Protein AF-V5IE22-F1 (afdb_monomer)

Organism: Ixodes ricinus (NCBI:txid34613)

Radius of gyration: 17.7 Å; Cα contacts (8 Å, |Δi|>4): 175; chains: 1; bounding box: 45×44×53 Å

InterPro domains:
  IPR026066 Headcase [PTHR13425] (10-127)
  IPR054537 Headcase, N-terminal [PF15353] (14-112)

Mean predicted aligned error: 9.61 Å

Structure (mmCIF, N/CA/C/O backbone):
data_AF-V5IE22-F1
#
_entry.id   AF-V5IE22-F1
#
loop_
_atom_site.group_PDB
_atom_site.id
_atom_site.type_symbol
_atom_site.label_atom_id
_atom_site.label_alt_id
_atom_site.label_comp_id
_atom_site.label_asym_id
_atom_site.label_entity_id
_atom_site.label_seq_id
_atom_site.pdbx_PDB_ins_code
_atom_site.Cartn_x
_atom_site.Cartn_y
_atom_site.Cartn_z
_atom_site.occupancy
_atom_site.B_iso_or_equiv
_atom_site.auth_seq_id
_atom_site.auth_comp_id
_atom_site.auth_asym_id
_atom_site.auth_atom_id
_atom_site.pdbx_PDB_model_num
ATOM 1 N N . ALA A 1 1 ? -31.295 5.235 34.896 1.00 44.12 1 ALA A N 1
ATOM 2 C CA . ALA A 1 1 ? -29.953 5.386 34.300 1.00 44.12 1 ALA A CA 1
ATOM 3 C C . ALA A 1 1 ? -29.735 4.263 33.291 1.00 44.12 1 ALA A C 1
ATOM 5 O O . ALA A 1 1 ? -29.751 3.107 33.687 1.00 44.12 1 ALA A O 1
ATOM 6 N N . ARG A 1 2 ? -29.619 4.571 31.995 1.00 44.25 2 ARG A N 1
ATOM 7 C CA . ARG A 1 2 ? -29.214 3.609 30.957 1.00 44.25 2 ARG A CA 1
ATOM 8 C C . ARG A 1 2 ? -28.069 4.254 30.188 1.00 44.25 2 ARG A C 1
ATOM 10 O O . ARG A 1 2 ? -28.310 5.099 29.339 1.00 44.25 2 ARG A O 1
ATOM 17 N N . PHE A 1 3 ? -26.843 3.896 30.543 1.00 51.91 3 PHE A N 1
ATOM 18 C CA . PHE A 1 3 ? -25.698 4.078 29.661 1.00 51.91 3 PHE A CA 1
ATOM 19 C C . PHE A 1 3 ? -25.630 2.825 28.781 1.00 51.91 3 PHE A C 1
ATOM 21 O O . PHE A 1 3 ? -25.412 1.746 29.332 1.00 51.91 3 PHE A O 1
ATOM 28 N N . PRO A 1 4 ? -25.832 2.895 27.455 1.00 47.91 4 PRO A N 1
ATOM 29 C CA . PRO A 1 4 ? -25.240 1.898 26.587 1.00 47.91 4 PRO A CA 1
ATOM 30 C C . PRO A 1 4 ? -23.766 2.283 26.433 1.00 47.91 4 PRO A C 1
ATOM 32 O O . PRO A 1 4 ? -23.442 3.385 25.990 1.00 47.91 4 PRO A O 1
ATOM 35 N N . ALA A 1 5 ? -22.881 1.404 26.890 1.00 47.66 5 ALA A N 1
ATOM 36 C CA . ALA A 1 5 ? -21.449 1.528 26.693 1.00 47.66 5 ALA A CA 1
ATOM 37 C C . ALA A 1 5 ? -21.154 1.645 25.191 1.00 47.66 5 ALA A C 1
ATOM 39 O O . ALA A 1 5 ? -21.250 0.666 24.458 1.00 47.66 5 ALA A O 1
ATOM 40 N N . VAL A 1 6 ? -20.789 2.841 24.731 1.00 48.72 6 VAL A N 1
ATOM 41 C CA . VAL A 1 6 ? -20.168 3.029 23.417 1.00 48.72 6 VAL A CA 1
ATOM 42 C C . VAL A 1 6 ? -18.695 2.641 23.573 1.00 48.72 6 VAL A C 1
ATOM 44 O O . VAL A 1 6 ? -17.823 3.492 23.689 1.00 48.72 6 VAL A O 1
ATOM 47 N N . MET A 1 7 ? -18.419 1.344 23.694 1.00 55.53 7 MET A N 1
ATOM 48 C CA . MET A 1 7 ? -17.062 0.787 23.667 1.00 55.53 7 MET A CA 1
ATOM 49 C C . MET A 1 7 ? -16.994 -0.315 22.613 1.00 55.53 7 MET A C 1
ATOM 51 O O . MET A 1 7 ? -16.704 -1.465 22.922 1.00 55.53 7 MET A O 1
ATOM 55 N N . GLU A 1 8 ? -17.266 0.019 21.354 1.00 53.62 8 GLU A N 1
ATOM 56 C CA . GLU A 1 8 ? -17.146 -0.952 20.266 1.00 53.62 8 GLU A CA 1
ATOM 57 C C . GLU A 1 8 ? -16.231 -0.417 19.159 1.00 53.62 8 GLU A C 1
ATOM 59 O O . GLU A 1 8 ? -16.583 0.474 18.391 1.00 53.62 8 GLU A O 1
ATOM 64 N N . ASN A 1 9 ? -15.037 -1.028 19.125 1.00 60.12 9 ASN A N 1
ATOM 65 C CA . ASN A 1 9 ? -13.943 -0.941 18.150 1.00 60.12 9 ASN A CA 1
ATOM 66 C C . ASN A 1 9 ? -12.935 0.216 18.273 1.00 60.12 9 ASN A C 1
ATOM 68 O O . ASN A 1 9 ? -12.669 0.938 17.316 1.00 60.12 9 ASN A O 1
ATOM 72 N N . LEU A 1 10 ? -12.244 0.275 19.419 1.00 74.12 10 LEU A N 1
ATOM 73 C CA . LEU A 1 10 ? -10.965 0.995 19.570 1.00 74.12 10 LEU A CA 1
ATOM 74 C C . LEU A 1 10 ? -9.764 0.248 18.961 1.00 74.12 10 LEU A C 1
ATOM 76 O O . LEU A 1 10 ? -8.633 0.716 19.056 1.00 74.12 10 LEU A O 1
ATOM 80 N N . VAL A 1 11 ? -9.975 -0.922 18.355 1.00 82.81 11 VAL A N 1
ATOM 81 C CA . VAL A 1 11 ? -8.907 -1.742 17.774 1.00 82.81 11 VAL A CA 1
ATOM 82 C C . VAL A 1 11 ? -9.274 -2.212 16.369 1.00 82.81 11 VAL A C 1
ATOM 84 O O . VAL A 1 11 ? -10.440 -2.447 16.058 1.00 82.81 11 VAL A O 1
ATOM 87 N N . SER A 1 12 ? -8.274 -2.353 15.504 1.00 86.56 12 SER A N 1
ATOM 88 C CA . SER A 1 12 ? -8.403 -2.839 14.132 1.00 86.56 12 SER A CA 1
ATOM 89 C C . SER A 1 12 ? -7.318 -3.869 13.829 1.00 86.56 12 SER A C 1
ATOM 91 O O . SER A 1 12 ? -6.191 -3.765 14.305 1.00 86.56 12 SER A O 1
ATOM 93 N N . ALA A 1 13 ? -7.637 -4.885 13.031 1.00 88.31 13 ALA A N 1
ATOM 94 C CA . ALA A 1 13 ? -6.649 -5.869 12.608 1.00 88.31 13 ALA A CA 1
ATOM 95 C C . ALA A 1 13 ? -5.780 -5.321 11.467 1.00 88.31 13 ALA A C 1
ATOM 97 O O . ALA A 1 13 ? -6.262 -4.632 10.567 1.00 88.31 13 ALA A O 1
ATOM 98 N N . CYS A 1 14 ? -4.500 -5.694 11.455 1.00 91.88 14 CYS A N 1
ATOM 99 C CA . CYS A 1 14 ? -3.635 -5.394 10.323 1.00 91.88 14 CYS A CA 1
ATOM 100 C C . CYS A 1 14 ? -4.088 -6.160 9.071 1.00 91.88 14 CYS A C 1
ATOM 102 O O . CYS A 1 14 ? -4.128 -7.394 9.057 1.00 91.88 14 CYS A O 1
ATOM 104 N N . CYS A 1 15 ? -4.371 -5.435 7.990 1.00 92.88 15 CYS A N 1
ATOM 105 C CA . CYS A 1 15 ? -4.898 -6.016 6.756 1.00 92.88 15 CYS A CA 1
ATOM 106 C C . CYS A 1 15 ? -3.842 -6.546 5.771 1.00 92.88 15 CYS A C 1
ATOM 108 O O . CYS A 1 15 ? -4.167 -6.835 4.617 1.00 92.88 15 CYS A O 1
ATOM 110 N N . VAL A 1 16 ? -2.581 -6.686 6.200 1.00 91.62 16 VAL A N 1
ATOM 111 C CA . VAL A 1 16 ? -1.476 -7.080 5.315 1.00 91.62 16 VAL A CA 1
ATOM 112 C C . VAL A 1 16 ? -1.689 -8.467 4.688 1.00 91.62 16 VAL A C 1
ATOM 114 O O . VAL A 1 16 ? -1.853 -9.441 5.420 1.00 91.62 16 VAL A O 1
ATOM 117 N N . PRO A 1 17 ? -1.702 -8.625 3.352 1.00 88.94 17 PRO A N 1
ATOM 118 C CA . PRO A 1 17 ? -2.055 -9.901 2.718 1.00 88.94 17 PRO A CA 1
ATOM 119 C C . PRO A 1 17 ? -1.157 -11.080 3.110 1.00 88.94 17 PRO A C 1
ATOM 121 O O . PRO A 1 17 ? -1.634 -12.206 3.177 1.00 88.94 17 PRO A O 1
ATOM 124 N N . THR A 1 18 ? 0.113 -10.818 3.414 1.00 86.81 18 THR A N 1
ATOM 125 C CA . THR A 1 18 ? 1.141 -11.829 3.710 1.00 86.81 18 THR A CA 1
ATOM 126 C C . THR A 1 18 ? 1.164 -12.314 5.163 1.00 86.81 18 THR A C 1
ATOM 128 O O . THR A 1 18 ? 1.979 -13.164 5.496 1.00 86.81 18 THR A O 1
ATOM 131 N N . GLY A 1 19 ? 0.276 -11.806 6.023 1.00 85.50 19 GLY A N 1
ATOM 132 C CA . GLY A 1 19 ? 0.294 -12.083 7.465 1.00 85.50 19 GLY A CA 1
ATOM 133 C C . GLY A 1 19 ? 0.988 -10.974 8.262 1.00 85.50 19 GLY A C 1
ATOM 134 O O . GLY A 1 19 ? 1.928 -10.344 7.786 1.00 85.50 19 GLY A O 1
ATOM 135 N N . CYS A 1 20 ? 0.455 -10.662 9.448 1.00 89.31 20 CYS A N 1
ATOM 136 C CA . CYS A 1 20 ? 0.975 -9.577 10.283 1.00 89.31 20 CYS A CA 1
ATOM 137 C C . CYS A 1 20 ? 2.265 -10.024 10.973 1.00 89.31 20 CYS A C 1
ATOM 139 O O . CYS A 1 20 ? 2.228 -10.983 11.731 1.00 89.31 20 CYS A O 1
ATOM 141 N N . HIS A 1 21 ? 3.370 -9.305 10.765 1.00 83.88 21 HIS A N 1
ATOM 142 C CA . HIS A 1 21 ? 4.649 -9.627 11.408 1.00 83.88 21 HIS A CA 1
ATOM 143 C C . HIS A 1 21 ? 4.673 -9.302 12.911 1.00 83.88 21 HIS A C 1
ATOM 145 O O . HIS A 1 21 ? 5.408 -9.917 13.670 1.00 83.88 21 HIS A O 1
ATOM 151 N N . LEU A 1 22 ? 3.869 -8.328 13.344 1.00 84.06 22 LEU A N 1
ATOM 152 C CA . LEU A 1 22 ? 3.843 -7.880 14.739 1.00 84.06 22 LEU A CA 1
ATOM 153 C C . LEU A 1 22 ? 2.874 -8.680 15.613 1.00 84.06 22 LEU A C 1
ATOM 155 O O . LEU A 1 22 ? 2.897 -8.503 16.822 1.00 84.06 22 LEU A O 1
ATOM 159 N N . GLU A 1 23 ? 1.977 -9.473 15.010 1.00 82.38 23 GLU A N 1
ATOM 160 C CA . GLU A 1 23 ? 0.899 -10.221 15.692 1.00 82.38 23 GLU A CA 1
ATOM 161 C C . GLU A 1 23 ? 0.044 -9.386 16.674 1.00 82.38 23 GLU A C 1
ATOM 163 O O . GLU A 1 23 ? -0.699 -9.915 17.495 1.00 82.38 23 GLU A O 1
ATOM 168 N N . GLN A 1 24 ? 0.102 -8.059 16.548 1.00 83.69 24 GLN A N 1
ATOM 169 C CA . GLN A 1 24 ? -0.602 -7.092 17.383 1.00 83.69 24 GLN A CA 1
ATOM 170 C C . GLN A 1 24 ? -1.817 -6.506 16.660 1.00 83.69 24 GLN A C 1
ATOM 172 O O . GLN A 1 24 ? -1.925 -6.547 15.429 1.00 83.69 24 GLN A O 1
ATOM 177 N N . VAL A 1 25 ? -2.746 -5.954 17.439 1.00 86.81 25 VAL A N 1
ATOM 178 C CA . VAL A 1 25 ? -3.865 -5.158 16.926 1.00 86.81 25 VAL A CA 1
ATOM 179 C C . VAL A 1 25 ? -3.465 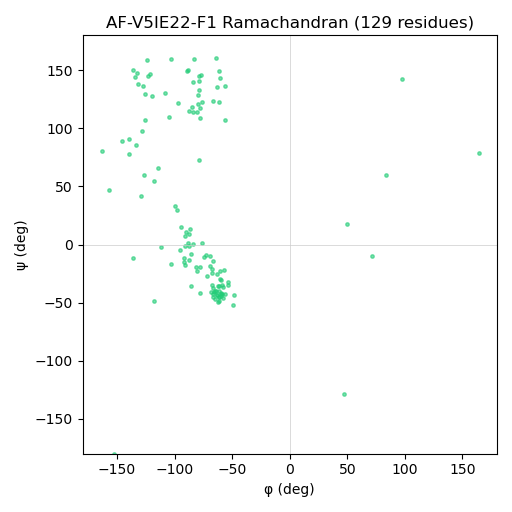-3.688 16.827 1.00 86.81 25 VAL A C 1
ATOM 181 O O . VAL A 1 25 ? -2.660 -3.188 17.607 1.00 86.81 25 VAL A O 1
ATOM 184 N N . ILE A 1 26 ? -4.053 -2.984 15.868 1.00 88.06 26 ILE A N 1
ATOM 185 C CA . ILE A 1 26 ? -3.878 -1.547 15.681 1.00 88.06 26 ILE A CA 1
ATOM 186 C C . ILE A 1 26 ? -4.860 -0.836 16.598 1.00 88.06 26 ILE A C 1
ATOM 188 O O . ILE A 1 26 ? -6.068 -0.970 16.420 1.00 88.06 26 ILE A O 1
ATOM 192 N N . HIS A 1 27 ? -4.362 -0.051 17.543 1.00 85.44 27 HIS A N 1
ATOM 193 C CA . HIS A 1 27 ? -5.206 0.778 18.394 1.00 85.44 27 HIS A CA 1
ATOM 194 C C . HIS A 1 27 ? -5.621 2.050 17.643 1.00 85.44 27 HIS A C 1
ATOM 196 O O . HIS A 1 27 ? -4.785 2.759 17.091 1.00 85.44 27 HIS A O 1
ATOM 202 N N . MET A 1 28 ? -6.918 2.354 17.607 1.00 81.88 28 MET A N 1
ATOM 203 C CA . MET A 1 28 ? -7.457 3.560 16.963 1.00 81.88 28 MET A CA 1
ATOM 204 C C . MET A 1 28 ? -7.055 4.843 17.700 1.00 81.88 28 MET A C 1
ATOM 206 O O . MET A 1 28 ? -7.016 5.907 17.084 1.00 81.88 28 MET A O 1
ATOM 210 N N . ASP A 1 29 ? -6.687 4.725 18.978 1.00 80.56 29 ASP A N 1
ATOM 211 C CA . ASP A 1 29 ? -6.145 5.816 19.793 1.00 80.56 29 ASP A CA 1
ATOM 212 C C . ASP A 1 29 ? -4.659 6.108 19.491 1.00 80.56 29 ASP A C 1
ATOM 214 O O . ASP A 1 29 ? -4.177 7.205 19.773 1.00 80.56 29 ASP A O 1
ATOM 218 N N . ASP A 1 30 ? -3.937 5.157 18.878 1.00 80.06 30 ASP A N 1
ATOM 219 C CA . ASP A 1 30 ? -2.527 5.293 18.491 1.00 80.06 30 ASP A CA 1
ATOM 220 C C . ASP A 1 30 ? -2.282 4.815 17.051 1.00 80.06 30 ASP A C 1
ATOM 222 O O . ASP A 1 30 ? -1.878 3.686 16.764 1.00 80.06 30 ASP A O 1
ATOM 226 N N . LEU A 1 31 ? -2.504 5.732 16.110 1.00 84.12 31 LEU A N 1
ATOM 227 C CA . LEU A 1 31 ? -2.310 5.498 14.679 1.00 84.12 31 LEU A CA 1
ATOM 228 C C . LEU A 1 31 ? -0.923 5.933 14.177 1.00 84.12 31 LEU A C 1
ATOM 230 O O . LEU A 1 31 ? -0.721 6.053 12.968 1.00 84.12 31 LEU A O 1
ATOM 234 N N . ASN A 1 32 ? 0.044 6.171 15.066 1.00 83.12 32 ASN A N 1
ATOM 235 C CA . ASN A 1 32 ? 1.349 6.733 14.694 1.00 83.12 32 ASN A CA 1
ATOM 236 C C . ASN A 1 32 ? 2.166 5.791 13.811 1.00 83.12 32 ASN A C 1
ATOM 238 O O . ASN A 1 32 ? 2.756 6.214 12.818 1.00 83.12 32 ASN A O 1
ATOM 242 N N . ASN A 1 33 ? 2.134 4.501 14.140 1.00 86.38 33 ASN A N 1
ATOM 243 C CA . ASN A 1 33 ? 2.806 3.444 13.390 1.00 86.38 33 ASN A CA 1
ATOM 244 C C . ASN A 1 33 ? 1.837 2.705 12.465 1.00 86.38 33 ASN A C 1
ATOM 246 O O . ASN A 1 33 ? 1.981 1.505 12.233 1.00 86.38 33 ASN A O 1
ATOM 250 N N . THR A 1 34 ? 0.848 3.421 11.936 1.00 90.88 34 THR A N 1
ATOM 251 C CA . THR A 1 34 ? -0.179 2.869 11.056 1.00 90.88 34 THR A CA 1
ATOM 252 C C . THR A 1 34 ? -0.157 3.586 9.716 1.00 90.88 34 THR A C 1
ATOM 254 O O . THR A 1 34 ? 0.140 4.773 9.622 1.00 90.88 34 THR A O 1
ATOM 257 N N . VAL A 1 35 ? -0.463 2.850 8.656 1.00 92.19 35 VAL A N 1
ATOM 258 C CA . VAL A 1 35 ? -0.704 3.361 7.313 1.00 92.19 35 VAL A CA 1
ATOM 259 C C . VAL A 1 35 ? -2.119 2.973 6.923 1.00 92.19 35 VAL A C 1
ATOM 261 O O . VAL A 1 35 ? -2.505 1.804 7.009 1.00 92.19 35 VAL A O 1
ATOM 264 N N . LYS A 1 36 ? -2.900 3.956 6.482 1.00 92.25 36 LYS A N 1
ATOM 265 C CA . LYS A 1 36 ? -4.213 3.697 5.906 1.00 92.25 36 LYS A CA 1
ATOM 266 C C . LYS A 1 36 ? -4.068 3.221 4.464 1.00 92.25 36 LYS A C 1
ATOM 268 O O . LYS A 1 36 ? -3.334 3.798 3.657 1.00 92.25 36 LYS A O 1
ATOM 273 N N . VAL A 1 37 ? -4.778 2.149 4.148 1.00 93.50 37 VAL A N 1
ATOM 274 C CA . VAL A 1 37 ? -4.885 1.594 2.799 1.00 93.50 37 VAL A CA 1
ATOM 275 C C . VAL A 1 37 ? -6.353 1.521 2.408 1.00 93.50 37 VAL A C 1
ATOM 277 O O . VAL A 1 37 ? -7.239 1.550 3.255 1.00 93.50 37 VAL A O 1
ATOM 280 N N . ILE A 1 38 ? -6.611 1.466 1.108 1.00 93.44 38 ILE A N 1
ATOM 281 C CA . ILE A 1 38 ? -7.955 1.404 0.545 1.00 93.44 38 ILE A CA 1
ATOM 282 C C . ILE A 1 38 ? -8.019 0.186 -0.363 1.00 93.44 38 ILE A C 1
ATOM 284 O O . ILE A 1 38 ? -7.174 0.023 -1.241 1.00 93.44 38 ILE A O 1
ATOM 288 N N . CYS A 1 39 ? -9.031 -0.656 -0.187 1.00 94.31 39 CYS A N 1
ATOM 289 C CA . CYS A 1 39 ? -9.374 -1.663 -1.181 1.00 94.31 39 CYS A CA 1
ATOM 290 C C . CYS A 1 39 ? -10.272 -1.043 -2.256 1.00 94.31 39 CYS A C 1
ATOM 292 O O . CYS A 1 39 ? -11.171 -0.270 -1.942 1.00 94.31 39 CYS A O 1
ATOM 294 N N . ASN A 1 40 ? -10.057 -1.388 -3.523 1.00 92.44 40 ASN A N 1
ATOM 295 C CA . ASN A 1 40 ? -10.939 -0.948 -4.609 1.00 92.44 40 ASN A CA 1
ATOM 296 C C . ASN A 1 40 ? -12.312 -1.653 -4.627 1.00 92.44 40 ASN A C 1
ATOM 298 O O . ASN A 1 40 ? -13.183 -1.254 -5.392 1.00 92.44 40 ASN A O 1
ATOM 302 N N . ASN A 1 41 ? -12.503 -2.696 -3.816 1.00 92.00 41 ASN A N 1
ATOM 303 C CA . ASN A 1 41 ? -13.803 -3.321 -3.610 1.00 92.00 41 ASN A CA 1
ATOM 304 C C . ASN A 1 41 ? -14.579 -2.534 -2.542 1.00 92.00 41 ASN A C 1
ATOM 306 O O . ASN A 1 41 ? -14.195 -2.551 -1.374 1.00 92.00 41 ASN A O 1
ATOM 310 N N . GLU A 1 42 ? -15.681 -1.896 -2.932 1.00 89.50 42 GLU A N 1
ATOM 311 C CA . GLU A 1 42 ? -16.516 -1.064 -2.051 1.00 89.50 42 GLU A CA 1
ATOM 312 C C . GLU A 1 42 ? -17.158 -1.857 -0.904 1.00 89.50 42 GLU A C 1
ATOM 314 O O . GLU A 1 42 ? -17.427 -1.312 0.160 1.00 89.50 42 GLU A O 1
ATOM 319 N N . GLN A 1 43 ? -17.347 -3.166 -1.084 1.00 88.69 43 GLN A N 1
ATOM 320 C CA . GLN A 1 43 ? -17.895 -4.058 -0.058 1.00 88.69 43 GLN A CA 1
ATOM 321 C C . GLN A 1 43 ? -16.811 -4.624 0.878 1.00 88.69 43 GLN A C 1
ATOM 323 O O . GLN A 1 43 ? -17.058 -5.561 1.638 1.00 88.69 43 GLN A O 1
ATOM 328 N N . CYS A 1 44 ? -15.573 -4.127 0.796 1.00 89.38 44 CYS A N 1
ATOM 329 C CA .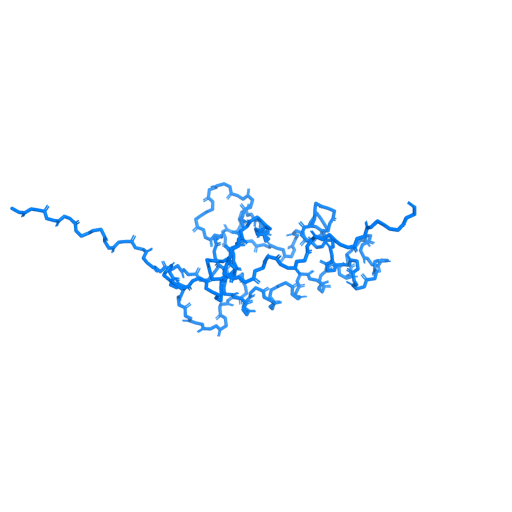 CYS A 1 44 ? -14.466 -4.634 1.595 1.00 89.38 44 CYS A CA 1
ATOM 330 C C . CYS A 1 44 ? -14.488 -4.061 3.019 1.00 89.38 44 CYS A C 1
ATOM 332 O O . CYS A 1 44 ? -14.197 -2.889 3.225 1.00 89.38 44 CYS A O 1
ATOM 334 N N . SER A 1 45 ? -14.707 -4.922 4.013 1.00 84.81 45 SER A N 1
ATOM 335 C CA . SER A 1 45 ? -14.540 -4.595 5.438 1.00 84.81 45 SER A CA 1
ATOM 336 C C . SER A 1 45 ? -13.137 -4.898 5.984 1.00 84.81 45 SER A C 1
ATOM 338 O O . SER A 1 45 ? -12.861 -4.664 7.155 1.00 84.81 45 SER A O 1
ATOM 340 N N . GLN A 1 46 ? -12.243 -5.444 5.150 1.00 79.25 46 GLN A N 1
ATOM 341 C CA . GLN A 1 46 ? -10.954 -5.997 5.583 1.00 79.25 46 GLN A CA 1
ATOM 342 C C . GLN A 1 46 ? -9.753 -5.087 5.300 1.00 79.25 46 GLN A C 1
ATOM 344 O O . GLN A 1 46 ? -8.692 -5.336 5.848 1.00 79.25 46 GLN A O 1
ATOM 349 N N . GLY A 1 47 ? -9.861 -4.084 4.423 1.00 73.81 47 GLY A N 1
ATOM 350 C CA . GLY A 1 47 ? -8.709 -3.360 3.864 1.00 73.81 47 GLY A CA 1
ATOM 351 C C . GLY A 1 47 ? -8.630 -1.897 4.281 1.00 73.81 47 GLY A C 1
ATOM 352 O O . GLY A 1 47 ? -8.782 -1.045 3.410 1.00 73.81 47 GLY A O 1
ATOM 353 N N . GLN A 1 48 ? -8.417 -1.621 5.573 1.00 86.75 48 GLN A N 1
ATOM 354 C CA . GLN A 1 48 ? -8.440 -0.253 6.117 1.00 86.75 48 GLN A CA 1
ATOM 355 C C . GLN A 1 48 ? -7.100 0.200 6.716 1.00 86.75 48 GLN A C 1
ATOM 357 O O . GLN A 1 48 ? -6.610 1.275 6.374 1.00 86.75 48 GLN A O 1
ATOM 362 N N . TYR A 1 49 ? -6.474 -0.615 7.571 1.00 91.25 49 TYR A N 1
ATOM 363 C CA . TYR A 1 49 ? -5.250 -0.233 8.282 1.00 91.25 49 TYR A CA 1
ATOM 364 C C . TYR A 1 49 ? -4.165 -1.310 8.200 1.00 91.25 49 TYR A C 1
ATOM 366 O O . TYR A 1 49 ? -4.425 -2.509 8.325 1.00 91.25 49 TYR A O 1
ATOM 374 N N . MET A 1 50 ? -2.926 -0.878 7.994 1.00 93.12 50 MET A N 1
ATOM 375 C CA . MET A 1 50 ? -1.721 -1.700 8.080 1.00 93.12 50 MET A CA 1
ATOM 376 C C . MET A 1 50 ? -0.757 -1.088 9.089 1.00 93.12 50 MET A C 1
ATOM 378 O O . MET A 1 50 ? -0.624 0.131 9.140 1.00 93.12 50 MET A O 1
ATOM 382 N N . HIS A 1 51 ? -0.021 -1.912 9.833 1.00 93.00 51 HIS A N 1
ATOM 383 C CA . HIS A 1 51 ? 1.141 -1.409 10.560 1.00 93.00 51 HIS A CA 1
ATOM 384 C C . HIS A 1 51 ? 2.160 -0.842 9.582 1.00 93.00 51 HIS A C 1
ATOM 386 O O . HIS A 1 51 ? 2.295 -1.345 8.467 1.00 93.00 51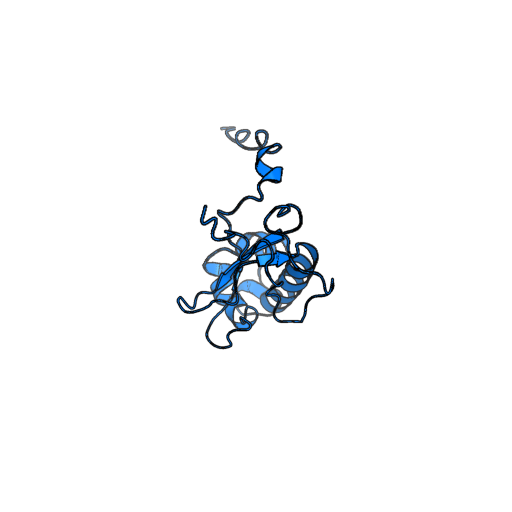 HIS A O 1
ATOM 392 N N . ARG A 1 52 ? 2.921 0.158 10.018 1.00 91.69 52 ARG A N 1
ATOM 393 C CA . ARG A 1 52 ? 3.950 0.789 9.201 1.00 91.69 52 ARG A CA 1
ATOM 394 C C . ARG A 1 52 ? 4.985 -0.221 8.713 1.00 91.69 52 ARG A C 1
ATOM 396 O O . ARG A 1 52 ? 5.255 -0.261 7.523 1.00 91.69 52 ARG A O 1
ATOM 403 N N . LEU A 1 53 ? 5.465 -1.084 9.606 1.00 92.56 53 LEU A N 1
ATOM 404 C CA . LEU A 1 53 ? 6.423 -2.139 9.266 1.00 92.56 53 LEU A CA 1
ATOM 405 C C . LEU A 1 53 ? 5.845 -3.125 8.243 1.00 92.56 53 LEU A C 1
ATOM 407 O O . LEU A 1 53 ? 6.451 -3.361 7.204 1.00 92.56 53 LEU A O 1
ATOM 411 N N . CYS A 1 54 ? 4.624 -3.617 8.480 1.00 94.06 54 CYS A N 1
ATOM 412 C CA . CYS A 1 54 ? 3.947 -4.509 7.536 1.00 94.06 54 CYS A CA 1
ATOM 413 C C . CYS A 1 54 ? 3.691 -3.840 6.178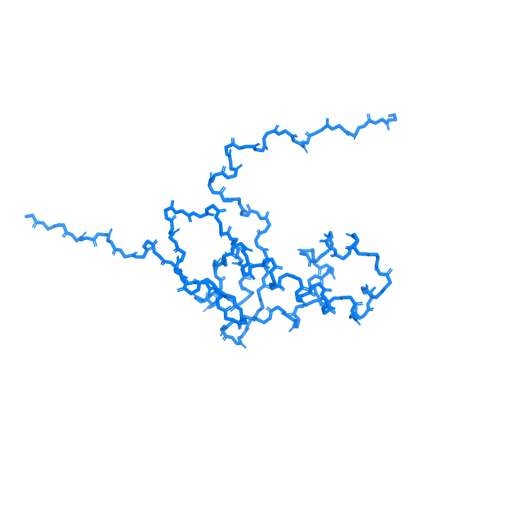 1.00 94.06 54 CYS A C 1
ATOM 415 O O . CYS A 1 54 ? 3.750 -4.501 5.144 1.00 94.06 54 CYS A O 1
ATOM 417 N N . PHE A 1 55 ? 3.390 -2.540 6.175 1.00 94.56 55 PHE A N 1
ATOM 418 C CA . PHE A 1 55 ? 3.223 -1.766 4.954 1.00 94.56 55 PHE A CA 1
ATOM 419 C C . PHE A 1 55 ? 4.547 -1.631 4.201 1.00 94.56 55 PHE A C 1
ATOM 421 O O . PHE A 1 55 ? 4.549 -1.837 2.996 1.00 94.56 55 PHE A O 1
ATOM 428 N N . ASP A 1 56 ? 5.651 -1.317 4.880 1.00 94.00 56 ASP A N 1
ATOM 429 C CA . ASP A 1 56 ? 6.960 -1.120 4.248 1.00 94.00 56 ASP A CA 1
ATOM 430 C C . ASP A 1 56 ? 7.481 -2.436 3.619 1.00 94.00 56 ASP A C 1
ATOM 432 O O . ASP A 1 56 ? 7.971 -2.442 2.486 1.00 94.00 56 ASP A O 1
ATOM 436 N N . GLU A 1 57 ? 7.295 -3.580 4.287 1.00 94.81 57 GLU A N 1
ATOM 437 C CA . GLU A 1 57 ? 7.613 -4.904 3.725 1.00 94.81 57 GLU A CA 1
ATOM 438 C C . GLU A 1 57 ? 6.725 -5.254 2.525 1.00 94.81 57 GLU A C 1
ATOM 440 O O . GLU A 1 57 ? 7.209 -5.681 1.470 1.00 94.81 57 GLU A O 1
ATOM 445 N N . TRP A 1 58 ? 5.414 -5.040 2.662 1.00 95.44 58 TRP A N 1
ATOM 446 C CA . TRP A 1 58 ? 4.471 -5.260 1.574 1.00 95.44 58 TRP A CA 1
ATOM 447 C C . TRP A 1 58 ? 4.783 -4.350 0.379 1.00 95.44 58 TRP A C 1
ATOM 449 O O . TRP A 1 58 ? 4.870 -4.834 -0.747 1.00 95.44 58 TRP A O 1
ATOM 459 N N . GLU A 1 59 ? 5.044 -3.064 0.602 1.00 95.62 59 GLU A N 1
ATOM 460 C CA . GLU A 1 59 ? 5.432 -2.093 -0.423 1.00 95.62 59 GLU A CA 1
ATOM 461 C C . GLU A 1 59 ? 6.713 -2.529 -1.143 1.00 95.62 59 GLU A C 1
ATOM 463 O O . GLU A 1 59 ? 6.764 -2.485 -2.374 1.00 95.62 59 GLU A O 1
ATOM 468 N N . SER A 1 60 ? 7.713 -3.029 -0.413 1.00 95.31 60 SER A N 1
ATOM 469 C CA . SER A 1 60 ? 8.936 -3.594 -0.994 1.00 95.31 60 SER A CA 1
ATOM 470 C C . SER A 1 60 ? 8.646 -4.788 -1.914 1.00 95.31 60 SER A C 1
ATOM 472 O O . SER A 1 60 ? 9.185 -4.878 -3.025 1.00 95.31 60 SER A O 1
ATOM 474 N N . SER A 1 61 ? 7.729 -5.677 -1.518 1.00 95.44 61 SER A N 1
ATOM 475 C CA . SER A 1 61 ? 7.299 -6.797 -2.366 1.00 95.44 61 SER A CA 1
ATOM 476 C C . SER A 1 61 ? 6.603 -6.316 -3.649 1.00 95.44 61 SER A C 1
ATOM 478 O O . SER A 1 61 ? 6.897 -6.804 -4.746 1.00 95.44 61 SER A O 1
ATOM 480 N N . VAL A 1 62 ? 5.762 -5.278 -3.552 1.00 96.06 62 VAL A N 1
ATOM 481 C CA . VAL A 1 62 ? 5.084 -4.673 -4.705 1.00 96.06 62 VAL A CA 1
ATOM 482 C C . VAL A 1 62 ? 6.091 -3.959 -5.618 1.00 96.06 62 VAL A C 1
ATOM 484 O O . VAL A 1 62 ? 6.017 -4.096 -6.841 1.00 96.06 62 VAL A O 1
ATOM 487 N N . LEU A 1 63 ? 7.077 -3.245 -5.065 1.00 95.62 63 LEU A N 1
ATOM 488 C CA . LEU A 1 63 ? 8.174 -2.634 -5.827 1.00 95.62 63 LEU A CA 1
ATOM 489 C C . LEU A 1 63 ? 9.008 -3.684 -6.566 1.00 95.62 63 LEU A C 1
ATOM 491 O O . LEU A 1 63 ? 9.392 -3.472 -7.720 1.00 95.62 63 LEU A O 1
ATOM 495 N N . THR A 1 64 ? 9.257 -4.823 -5.924 1.00 96.00 64 THR A N 1
ATOM 496 C CA . THR A 1 64 ? 9.976 -5.955 -6.516 1.00 96.00 64 THR A CA 1
ATOM 497 C C . THR A 1 64 ? 9.204 -6.531 -7.702 1.00 96.00 64 THR A C 1
ATOM 499 O O . THR A 1 64 ? 9.784 -6.728 -8.771 1.00 96.00 64 THR A O 1
ATOM 502 N N . PHE A 1 65 ? 7.885 -6.698 -7.576 1.00 95.75 65 PHE A N 1
ATOM 503 C CA . PHE A 1 65 ? 7.019 -7.079 -8.694 1.00 95.75 65 PHE A CA 1
ATOM 504 C C . PHE A 1 65 ? 7.007 -6.019 -9.810 1.00 95.75 65 PHE A C 1
ATOM 506 O O . PHE A 1 65 ? 7.128 -6.336 -10.996 1.00 95.75 65 PHE A O 1
ATOM 513 N N . LEU A 1 66 ? 6.917 -4.734 -9.455 1.00 95.06 66 LEU A N 1
ATOM 514 C CA . LEU A 1 66 ? 6.916 -3.631 -10.418 1.00 95.06 66 LEU A CA 1
ATOM 515 C C . LEU A 1 66 ? 8.226 -3.579 -11.223 1.00 95.06 66 LEU A C 1
ATOM 517 O O . LEU A 1 66 ? 8.202 -3.286 -12.418 1.00 95.06 66 LEU A O 1
ATOM 521 N N . ARG A 1 67 ? 9.368 -3.911 -10.607 1.00 94.94 67 ARG A N 1
ATOM 522 C CA . ARG A 1 67 ? 10.692 -3.919 -11.255 1.00 94.94 67 ARG A CA 1
ATOM 523 C C . ARG A 1 67 ? 10.771 -4.853 -12.463 1.00 94.94 67 ARG A C 1
ATOM 525 O O . ARG A 1 67 ? 11.469 -4.517 -13.419 1.00 94.94 67 ARG A O 1
ATOM 532 N N . SER A 1 68 ? 10.076 -5.986 -12.448 1.00 93.75 68 SER A N 1
ATOM 533 C CA . SER A 1 68 ? 10.059 -6.954 -13.555 1.00 93.75 68 SER A CA 1
ATOM 534 C C . SER A 1 68 ? 8.869 -6.773 -14.511 1.00 93.75 68 SER A C 1
ATOM 536 O O . SER A 1 68 ? 8.818 -7.404 -15.573 1.00 93.75 68 SER A O 1
ATOM 538 N N . THR A 1 69 ? 7.943 -5.857 -14.212 1.00 94.81 69 THR A N 1
ATOM 539 C CA . THR A 1 69 ? 6.657 -5.762 -14.914 1.00 94.81 69 THR A CA 1
ATOM 540 C C . THR A 1 69 ? 6.642 -4.713 -16.029 1.00 94.81 69 THR A C 1
ATOM 542 O O . THR A 1 69 ? 6.815 -3.513 -15.812 1.00 94.81 69 THR A O 1
ATOM 545 N N . GLY A 1 70 ? 6.345 -5.168 -17.253 1.00 91.38 70 GLY A N 1
ATOM 546 C CA . GLY A 1 70 ? 6.000 -4.319 -18.400 1.00 91.38 70 GLY A CA 1
ATOM 547 C C . GLY A 1 70 ? 6.939 -3.127 -18.626 1.00 91.38 70 GLY A C 1
ATOM 548 O O . GLY A 1 70 ? 8.160 -3.274 -18.690 1.00 91.38 70 GLY A O 1
ATOM 549 N N . ARG A 1 71 ? 6.349 -1.930 -18.750 1.00 93.62 71 ARG A N 1
ATOM 550 C CA . ARG A 1 71 ? 7.068 -0.664 -18.988 1.00 93.62 71 ARG A CA 1
ATOM 551 C C . ARG A 1 71 ? 7.905 -0.193 -17.794 1.00 93.62 71 ARG A C 1
ATOM 553 O O . ARG A 1 71 ? 8.803 0.615 -17.988 1.00 93.62 71 ARG A O 1
ATOM 560 N N . ALA A 1 72 ? 7.655 -0.687 -16.581 1.00 94.38 72 ALA A N 1
ATOM 561 C CA . ALA A 1 72 ? 8.414 -0.282 -15.397 1.00 94.38 72 ALA A CA 1
ATOM 562 C C . ALA A 1 72 ? 9.827 -0.896 -15.342 1.00 94.38 72 ALA A C 1
ATOM 564 O O . ALA A 1 72 ? 10.679 -0.434 -14.573 1.00 94.38 72 ALA A O 1
ATOM 565 N N . ARG A 1 73 ? 10.128 -1.873 -16.212 1.00 94.75 73 ARG A N 1
ATOM 566 C CA . ARG A 1 73 ? 11.485 -2.415 -16.394 1.00 94.75 73 ARG A CA 1
ATOM 567 C C . ARG A 1 73 ? 12.504 -1.343 -16.787 1.00 94.75 73 ARG A C 1
ATOM 569 O O . ARG A 1 73 ? 13.619 -1.383 -16.283 1.00 94.75 73 ARG A O 1
ATOM 576 N N . SER A 1 74 ? 12.112 -0.360 -17.601 1.00 95.25 74 SER A N 1
ATOM 577 C CA . SER A 1 74 ? 12.984 0.752 -18.018 1.00 95.25 74 SER A CA 1
ATOM 578 C C . SER A 1 74 ? 12.976 1.947 -17.060 1.00 95.25 74 SER A C 1
ATOM 580 O O . SER A 1 74 ? 13.681 2.926 -17.294 1.00 95.25 74 SER A O 1
ATOM 582 N N . TRP A 1 75 ? 12.193 1.900 -15.979 1.00 95.50 75 TRP A N 1
ATOM 583 C CA . TRP A 1 75 ? 12.217 2.942 -14.956 1.00 95.50 75 TRP A CA 1
ATOM 584 C C . TRP A 1 75 ? 13.421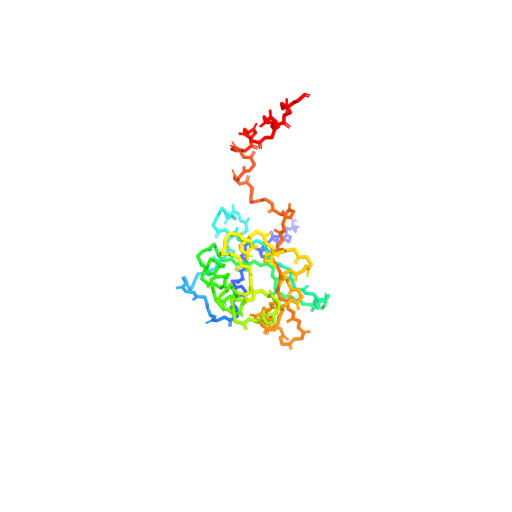 2.763 -14.035 1.00 95.50 75 TRP A C 1
ATOM 586 O O . TRP A 1 75 ? 13.742 1.649 -13.620 1.00 95.50 75 TRP A O 1
ATOM 596 N N . SER A 1 76 ? 14.041 3.875 -13.649 1.00 95.94 76 SER A N 1
ATOM 597 C CA . SER A 1 76 ? 14.974 3.896 -12.523 1.00 95.94 76 SER A CA 1
ATOM 598 C C . SER A 1 76 ? 14.256 3.555 -11.215 1.00 95.94 76 SER A C 1
ATOM 600 O O . SER A 1 76 ? 13.038 3.700 -11.086 1.00 95.94 76 SER A O 1
ATOM 602 N N . GLU A 1 77 ? 15.018 3.146 -10.207 1.00 93.38 77 GLU A N 1
ATOM 603 C CA . GLU A 1 77 ? 14.490 2.847 -8.873 1.00 93.38 77 GLU A CA 1
ATOM 604 C C . GLU A 1 77 ? 13.731 4.034 -8.266 1.00 93.38 77 GLU A C 1
ATOM 606 O O . GLU A 1 77 ? 12.603 3.891 -7.793 1.00 93.38 77 GLU A O 1
ATOM 611 N N . LYS A 1 78 ? 14.284 5.242 -8.416 1.00 93.25 78 LYS A N 1
ATOM 612 C CA . LYS A 1 78 ? 13.632 6.481 -7.985 1.00 93.25 78 LYS A CA 1
ATOM 613 C C . LYS A 1 78 ? 12.285 6.703 -8.678 1.00 93.25 78 LYS A C 1
ATOM 615 O O . LYS A 1 78 ? 11.319 7.082 -8.023 1.00 93.25 78 LYS A O 1
ATOM 620 N N . GLN A 1 79 ? 12.203 6.443 -9.985 1.00 95.06 79 GLN A N 1
ATOM 621 C CA . GLN A 1 79 ? 10.947 6.551 -10.734 1.00 95.06 79 GLN A CA 1
ATOM 622 C C . GLN A 1 79 ? 9.922 5.506 -10.287 1.00 95.06 79 GLN A C 1
ATOM 624 O O . GLN A 1 79 ? 8.742 5.830 -10.213 1.00 95.06 79 GLN A O 1
ATOM 629 N N . ARG A 1 80 ? 10.341 4.276 -9.967 1.00 95.25 80 ARG A N 1
ATOM 630 C CA . ARG A 1 80 ? 9.435 3.231 -9.460 1.00 95.25 80 ARG A CA 1
ATOM 631 C C . ARG A 1 80 ? 8.817 3.636 -8.129 1.00 95.25 80 ARG A C 1
ATOM 633 O O . ARG A 1 80 ? 7.596 3.632 -8.031 1.00 95.25 80 ARG A O 1
ATOM 640 N N . MET A 1 81 ? 9.631 4.077 -7.169 1.00 93.19 81 MET A N 1
ATOM 641 C CA . MET A 1 81 ? 9.136 4.547 -5.870 1.00 93.19 81 MET A CA 1
ATOM 642 C C . MET A 1 81 ? 8.187 5.742 -6.007 1.00 93.19 81 MET A C 1
ATOM 644 O O . MET A 1 81 ? 7.120 5.761 -5.404 1.00 93.19 81 MET A O 1
ATOM 648 N N . GLN A 1 82 ? 8.530 6.724 -6.847 1.00 92.94 82 GLN A N 1
ATOM 649 C CA . GLN A 1 82 ? 7.677 7.898 -7.062 1.00 92.94 82 GLN A CA 1
ATOM 650 C C . GLN A 1 82 ? 6.360 7.565 -7.772 1.00 92.94 82 GLN A C 1
ATOM 652 O O . GLN A 1 82 ? 5.338 8.185 -7.487 1.00 92.94 82 GLN A O 1
ATOM 657 N N . ASN A 1 83 ? 6.374 6.607 -8.701 1.00 94.12 83 ASN A N 1
ATOM 658 C CA . ASN A 1 83 ? 5.208 6.286 -9.516 1.00 94.12 83 ASN A CA 1
ATOM 659 C C . ASN A 1 83 ? 4.328 5.182 -8.927 1.00 94.12 83 ASN A C 1
ATOM 661 O O . ASN A 1 83 ? 3.201 5.051 -9.403 1.00 94.12 83 ASN A O 1
ATOM 665 N N . LEU A 1 84 ? 4.797 4.406 -7.943 1.00 94.88 84 LEU A N 1
ATOM 666 C CA . LEU A 1 84 ? 4.111 3.209 -7.445 1.00 94.88 84 LEU A CA 1
ATOM 667 C C . LEU A 1 84 ? 2.633 3.463 -7.120 1.00 94.88 84 LEU A C 1
ATOM 669 O O . LEU A 1 84 ? 1.765 2.774 -7.644 1.00 94.88 84 LEU A O 1
ATOM 673 N N . TRP A 1 85 ? 2.350 4.496 -6.324 1.00 94.25 85 TRP A N 1
ATOM 674 C CA . TRP A 1 85 ? 0.987 4.848 -5.904 1.00 94.25 85 TRP A CA 1
ATOM 675 C C . TRP A 1 85 ? 0.281 5.841 -6.835 1.00 94.25 85 TRP A C 1
ATOM 677 O O . TRP A 1 85 ? -0.815 6.307 -6.539 1.00 94.25 85 TRP A O 1
ATOM 687 N N . THR A 1 86 ? 0.883 6.170 -7.979 1.00 94.31 86 THR A N 1
ATOM 688 C CA . THR A 1 86 ? 0.193 6.900 -9.051 1.00 94.31 86 THR A CA 1
ATOM 689 C C . THR A 1 86 ? -0.604 5.924 -9.907 1.00 94.31 86 THR A C 1
ATOM 691 O O . THR A 1 86 ? -0.253 4.748 -9.988 1.00 94.31 86 THR A O 1
ATOM 694 N N . LYS A 1 87 ? -1.600 6.416 -10.655 1.00 92.25 87 LYS A N 1
ATOM 695 C CA . LYS A 1 87 ? -2.370 5.590 -11.603 1.00 92.25 87 LYS A CA 1
ATOM 696 C C . LYS A 1 87 ? -1.470 4.737 -12.514 1.00 92.25 87 LYS A C 1
ATOM 698 O O . LYS A 1 87 ? -1.701 3.550 -12.679 1.00 92.25 87 LYS A O 1
ATOM 703 N N . LYS A 1 88 ? -0.387 5.321 -13.044 1.00 92.44 88 LYS A N 1
ATOM 704 C CA . LYS A 1 88 ? 0.522 4.635 -13.980 1.00 92.44 88 LYS A CA 1
ATOM 705 C C . LYS A 1 88 ? 1.295 3.475 -13.351 1.00 92.44 88 LYS A C 1
ATOM 707 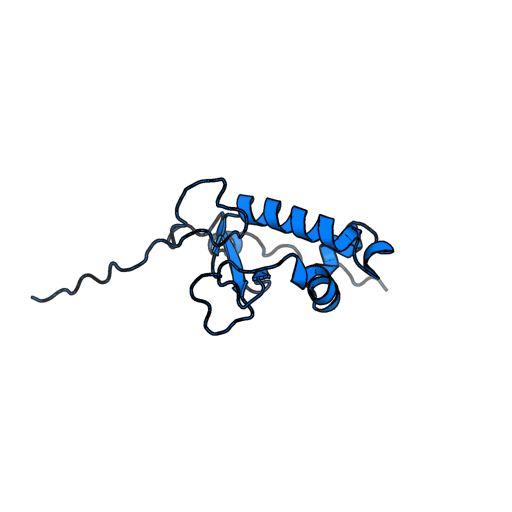O O . LYS A 1 88 ? 1.494 2.468 -14.022 1.00 92.44 88 LYS A O 1
ATOM 712 N N . GLY A 1 8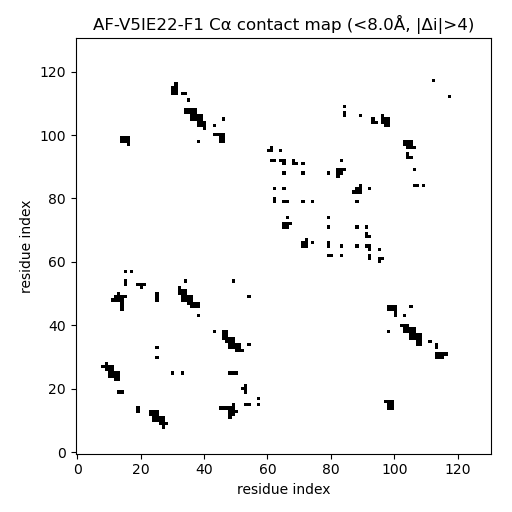9 ? 1.808 3.644 -12.132 1.00 94.62 89 GLY A N 1
ATOM 713 C CA . GLY A 1 89 ? 2.553 2.584 -11.448 1.00 94.62 89 GLY A CA 1
ATOM 714 C C . GLY A 1 89 ? 1.618 1.534 -10.865 1.00 94.62 89 GLY A C 1
ATOM 715 O O . GLY A 1 89 ? 1.856 0.341 -11.044 1.00 94.62 89 GLY A O 1
ATOM 716 N N . TYR A 1 90 ? 0.514 1.980 -10.267 1.00 94.75 90 TYR A N 1
ATOM 717 C CA . TYR A 1 90 ? -0.476 1.107 -9.656 1.00 94.75 90 TYR A CA 1
ATOM 718 C C . TYR A 1 90 ? -1.111 0.155 -10.672 1.00 94.75 90 TYR A C 1
ATOM 720 O O . TYR A 1 90 ? -1.147 -1.043 -10.422 1.00 94.75 90 TYR A O 1
ATOM 728 N N . ASP A 1 91 ? -1.501 0.637 -11.857 1.00 94.69 91 ASP A N 1
ATOM 729 C CA . ASP A 1 91 ? -2.076 -0.209 -12.917 1.00 94.69 91 ASP A CA 1
ATOM 730 C C . ASP A 1 91 ? -1.116 -1.318 -13.393 1.00 94.69 91 ASP A C 1
ATOM 732 O O . ASP A 1 91 ? -1.552 -2.330 -13.937 1.00 94.69 91 ASP A O 1
ATOM 736 N N . LEU A 1 92 ? 0.199 -1.158 -13.204 1.00 95.44 92 LEU A N 1
ATOM 737 C CA . LEU A 1 92 ? 1.181 -2.207 -13.498 1.00 95.44 92 LEU A CA 1
ATOM 738 C C . LEU A 1 92 ? 1.351 -3.170 -12.320 1.00 95.44 92 LEU A C 1
ATOM 740 O O . LEU A 1 92 ? 1.549 -4.363 -12.529 1.00 95.44 92 LEU A O 1
ATOM 744 N N . ALA A 1 93 ? 1.280 -2.655 -11.096 1.00 95.38 93 ALA A N 1
ATOM 745 C CA . ALA A 1 93 ? 1.532 -3.405 -9.876 1.00 95.38 93 ALA A CA 1
ATOM 746 C C . ALA A 1 93 ? 0.279 -4.046 -9.257 1.00 95.38 93 ALA A C 1
ATOM 748 O O . ALA A 1 93 ? 0.431 -4.882 -8.372 1.00 95.38 93 ALA A O 1
ATOM 749 N N . TYR A 1 94 ? -0.937 -3.706 -9.710 1.00 93.69 94 TYR A N 1
ATOM 750 C CA . TYR A 1 94 ? -2.186 -4.064 -9.021 1.00 93.69 94 TYR A CA 1
ATOM 751 C C . TYR A 1 94 ? -2.306 -5.563 -8.734 1.00 93.69 94 TYR A C 1
ATOM 753 O O . TYR A 1 94 ? -2.790 -5.929 -7.672 1.00 93.69 94 TYR A O 1
ATOM 761 N N . LYS A 1 95 ? -1.792 -6.426 -9.623 1.00 93.75 95 LYS A N 1
ATOM 762 C CA . LYS A 1 95 ? -1.788 -7.888 -9.449 1.00 93.75 95 LYS A CA 1
ATOM 763 C C . LYS A 1 95 ? -1.026 -8.356 -8.203 1.00 93.75 95 LYS A C 1
ATOM 765 O O . LYS A 1 95 ? -1.377 -9.383 -7.638 1.00 93.75 95 LYS A O 1
ATOM 770 N N . ALA A 1 96 ? -0.007 -7.614 -7.772 1.00 94.56 96 ALA A N 1
ATOM 771 C CA . ALA A 1 96 ? 0.728 -7.866 -6.531 1.00 94.56 96 ALA A CA 1
ATOM 772 C C . ALA A 1 96 ? 0.069 -7.212 -5.303 1.00 94.56 96 ALA A C 1
ATOM 774 O O . ALA A 1 96 ? 0.454 -7.479 -4.169 1.00 94.56 96 ALA A O 1
ATOM 775 N N . CYS A 1 97 ? -0.952 -6.381 -5.510 1.00 95.50 97 CYS A N 1
ATOM 776 C CA . CYS A 1 97 ? -1.652 -5.658 -4.457 1.00 95.50 97 CYS A CA 1
ATOM 777 C C . CYS A 1 97 ? -2.948 -6.356 -4.017 1.00 95.50 97 CYS A C 1
ATOM 779 O O . CYS A 1 97 ? -3.897 -5.678 -3.635 1.00 95.50 97 CYS A O 1
ATOM 781 N N . GLY A 1 98 ? -3.042 -7.686 -4.101 1.00 94.44 98 GLY A N 1
ATOM 782 C CA . GLY A 1 98 ? -4.259 -8.422 -3.737 1.00 94.44 98 GLY A CA 1
ATOM 783 C C . GLY A 1 98 ? -4.717 -8.133 -2.302 1.00 94.44 98 GLY A C 1
ATOM 784 O O . GLY A 1 98 ? -3.907 -8.076 -1.382 1.00 94.44 98 GLY A O 1
ATOM 785 N N . CYS A 1 99 ? -6.017 -7.930 -2.096 1.00 93.75 99 CYS A N 1
ATOM 786 C CA . CYS A 1 99 ? -6.600 -7.750 -0.768 1.00 93.75 99 CYS A CA 1
ATOM 787 C C . CYS A 1 99 ? -6.994 -9.100 -0.154 1.00 93.75 99 CYS A C 1
ATOM 789 O O . CYS A 1 99 ? -7.440 -10.001 -0.863 1.00 93.75 99 CYS A O 1
ATOM 791 N N . ARG A 1 100 ? -6.955 -9.206 1.182 1.00 90.25 100 ARG A N 1
ATOM 792 C CA . ARG A 1 100 ? -7.455 -10.380 1.925 1.00 90.25 100 ARG A CA 1
ATOM 793 C C . ARG A 1 100 ? -8.925 -10.713 1.649 1.00 90.25 100 ARG A C 1
ATOM 795 O O . ARG A 1 100 ? -9.330 -11.851 1.839 1.00 90.25 100 ARG A O 1
ATOM 802 N N . CYS A 1 101 ? -9.724 -9.754 1.173 1.00 89.94 101 CYS A N 1
ATOM 803 C CA . CYS A 1 101 ? -11.109 -10.023 0.781 1.00 89.94 101 CYS A CA 1
ATOM 804 C C . CYS A 1 101 ? -11.237 -10.896 -0.482 1.00 89.94 101 CYS A C 1
ATOM 806 O O . CYS A 1 101 ? -12.349 -11.283 -0.833 1.00 89.94 101 CYS A O 1
ATOM 808 N N . GLY A 1 102 ? -10.141 -11.147 -1.210 1.00 90.38 102 GLY A N 1
ATOM 809 C CA . GLY A 1 102 ? -10.098 -11.976 -2.420 1.00 90.38 102 GLY A CA 1
ATOM 810 C C . GLY A 1 102 ? -10.762 -11.365 -3.660 1.00 90.38 102 GLY A C 1
ATOM 811 O O . GLY A 1 102 ? -10.607 -11.891 -4.756 1.00 90.38 102 GLY A O 1
ATOM 812 N N . LYS A 1 103 ? -11.487 -10.249 -3.509 1.00 92.12 103 LYS A N 1
ATOM 813 C CA . LYS A 1 103 ? -12.285 -9.606 -4.571 1.00 92.12 103 LYS A CA 1
ATOM 814 C C . LYS A 1 103 ? -11.742 -8.253 -5.033 1.00 92.12 103 LYS A C 1
ATOM 816 O O . LYS A 1 103 ? -12.333 -7.624 -5.903 1.00 92.12 103 LYS A O 1
ATOM 821 N N . GLY A 1 104 ? -10.660 -7.772 -4.431 1.00 93.44 104 GLY A N 1
ATOM 822 C CA . GLY A 1 104 ? -10.142 -6.436 -4.700 1.00 93.44 104 GLY A CA 1
ATOM 823 C C . GLY A 1 104 ? -8.646 -6.313 -4.473 1.00 93.44 104 GLY A C 1
ATOM 824 O O . GLY A 1 104 ? -7.972 -7.267 -4.082 1.00 93.44 104 GLY A O 1
ATOM 825 N N . HIS A 1 105 ? -8.145 -5.107 -4.707 1.00 95.56 105 HIS A N 1
ATOM 826 C CA . HIS A 1 105 ? -6.737 -4.758 -4.619 1.00 95.56 105 HIS A CA 1
ATOM 827 C C . HIS A 1 105 ? -6.551 -3.546 -3.708 1.00 95.56 105 HIS A C 1
ATOM 829 O O . HIS A 1 105 ? -7.310 -2.576 -3.772 1.00 95.56 105 HIS A O 1
ATOM 835 N N . LEU A 1 106 ? -5.542 -3.622 -2.848 1.00 95.50 106 LEU A N 1
ATOM 836 C CA . LEU A 1 106 ? -5.148 -2.575 -1.920 1.00 95.5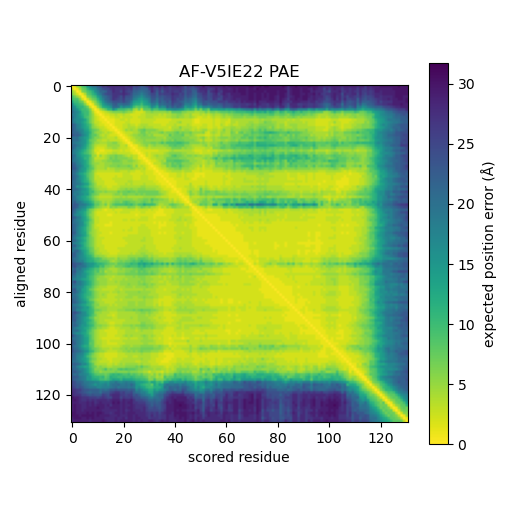0 106 LEU A CA 1
ATOM 837 C C . LEU A 1 106 ? -4.382 -1.475 -2.652 1.00 95.50 106 LEU A C 1
ATOM 839 O O . LEU A 1 106 ? -3.618 -1.740 -3.576 1.00 95.50 106 LEU A O 1
ATOM 843 N N . ARG A 1 107 ? -4.550 -0.237 -2.208 1.00 93.81 107 ARG A N 1
ATOM 844 C CA . ARG A 1 107 ? -3.721 0.915 -2.565 1.00 93.81 107 ARG A CA 1
ATOM 845 C C . ARG A 1 107 ? -3.422 1.719 -1.308 1.00 93.81 107 ARG A C 1
ATOM 847 O O . ARG A 1 107 ? -4.252 1.761 -0.401 1.00 93.81 107 ARG A O 1
ATOM 854 N N . LYS A 1 108 ? -2.272 2.384 -1.259 1.00 93.62 108 LYS A N 1
ATOM 855 C CA . LYS A 1 108 ? -1.986 3.358 -0.203 1.00 93.62 108 LYS A CA 1
ATOM 856 C C . LYS A 1 108 ? -2.967 4.531 -0.281 1.00 93.62 108 LYS A C 1
ATOM 858 O O . LYS A 1 108 ? -3.216 5.044 -1.373 1.00 93.62 108 LYS A O 1
ATOM 863 N N . ASP A 1 109 ? -3.493 4.960 0.861 1.00 91.44 109 ASP A N 1
ATOM 864 C CA . ASP A 1 109 ? -4.206 6.232 0.970 1.00 91.44 109 ASP A CA 1
ATOM 865 C C . ASP A 1 109 ? -3.165 7.364 1.029 1.00 91.44 109 ASP A C 1
ATOM 867 O O . ASP A 1 109 ? -2.396 7.462 1.986 1.00 91.44 109 ASP A O 1
ATOM 871 N N . LEU A 1 110 ? -3.061 8.154 -0.043 1.00 86.31 110 LEU A N 1
ATOM 872 C CA . LEU A 1 110 ? -2.099 9.261 -0.131 1.00 86.31 110 LEU A CA 1
ATOM 873 C C . LEU A 1 110 ? -2.593 10.527 0.574 1.00 86.31 110 LEU A C 1
ATOM 875 O O . LEU A 1 110 ? -1.776 11.393 0.884 1.00 86.31 110 LEU A O 1
ATOM 879 N N . ASP A 1 111 ? -3.899 10.623 0.811 1.00 86.75 111 ASP A N 1
ATOM 880 C CA . ASP A 1 111 ? -4.539 11.778 1.435 1.00 86.75 111 ASP A CA 1
ATOM 881 C C . ASP A 1 111 ? -4.612 11.617 2.959 1.00 86.75 111 ASP A C 1
ATOM 883 O O . ASP A 1 111 ? -4.775 12.592 3.692 1.00 86.75 111 ASP A O 1
ATOM 887 N N . TRP A 1 112 ? -4.453 10.390 3.460 1.00 86.81 112 TRP A N 1
ATOM 888 C CA . TRP A 1 112 ? -4.431 10.123 4.889 1.00 86.81 112 TRP A CA 1
ATOM 889 C C . TRP A 1 112 ? -3.076 10.440 5.524 1.00 86.81 112 TRP A C 1
ATOM 891 O O . TRP A 1 112 ? -2.046 9.835 5.215 1.00 86.81 112 TRP A O 1
ATOM 901 N N . THR A 1 113 ? -3.105 11.348 6.495 1.00 76.50 113 THR A N 1
ATOM 902 C CA . THR A 1 113 ? -1.982 11.645 7.385 1.00 76.50 113 THR A CA 1
ATOM 903 C C . THR A 1 113 ? -2.275 11.118 8.790 1.00 76.50 113 THR A C 1
ATOM 905 O O . THR A 1 113 ? -3.342 11.431 9.329 1.00 76.50 113 THR A O 1
ATOM 908 N N . PRO A 1 114 ? -1.353 10.368 9.421 1.00 74.94 114 PRO A N 1
ATOM 909 C CA . PRO A 1 114 ? -1.544 9.923 10.793 1.00 74.94 114 PRO A CA 1
ATOM 910 C C . PRO A 1 114 ? -1.679 11.127 11.747 1.00 74.94 114 PRO A C 1
ATOM 912 O O . PRO A 1 114 ? -0.975 12.125 11.561 1.00 74.94 114 PRO A O 1
ATOM 915 N N . PRO A 1 115 ? -2.529 11.052 12.788 1.00 70.12 115 PRO A N 1
ATOM 916 C CA . PRO A 1 115 ? -2.794 12.166 13.703 1.00 70.12 115 PRO A CA 1
ATOM 917 C C . PRO A 1 115 ? -1.552 12.809 14.349 1.00 70.12 115 PRO A C 1
ATOM 919 O O . PRO A 1 115 ? -1.550 14.022 14.551 1.00 70.12 115 PRO A O 1
ATOM 922 N N . ALA A 1 116 ? -0.469 12.068 14.633 1.00 60.25 116 ALA A N 1
ATOM 923 C CA . ALA A 1 116 ? 0.765 12.690 15.139 1.00 60.25 116 ALA A CA 1
ATOM 924 C C . ALA A 1 116 ? 1.649 13.325 14.056 1.00 60.25 116 ALA A C 1
ATOM 926 O O . ALA A 1 116 ? 2.410 14.239 14.371 1.00 60.25 116 ALA A O 1
ATOM 927 N N . ALA A 1 117 ? 1.541 12.915 12.787 1.00 55.09 117 ALA A N 1
ATOM 928 C CA . ALA A 1 117 ? 2.294 13.547 11.698 1.00 55.09 117 ALA A CA 1
ATOM 929 C C . ALA A 1 117 ? 1.827 14.991 11.439 1.00 55.09 117 ALA A C 1
ATOM 931 O O . ALA A 1 117 ? 2.615 15.830 11.003 1.00 55.09 117 ALA A O 1
ATOM 932 N N . ALA A 1 118 ? 0.578 15.313 11.795 1.00 52.91 118 ALA A N 1
ATOM 933 C CA . ALA A 1 118 ? 0.036 16.668 11.724 1.00 52.91 118 ALA A CA 1
ATOM 934 C C . ALA A 1 118 ? 0.705 17.656 12.702 1.00 52.91 118 ALA A C 1
ATOM 936 O O . ALA A 1 118 ? 0.544 18.861 12.544 1.00 52.91 118 ALA A O 1
ATOM 937 N N . ARG A 1 119 ? 1.480 17.184 13.693 1.00 50.12 119 ARG A N 1
ATOM 938 C CA . ARG A 1 119 ? 2.226 18.064 14.611 1.00 50.12 119 ARG A CA 1
ATOM 939 C C . ARG A 1 119 ? 3.625 18.451 14.103 1.00 50.12 119 ARG A C 1
ATOM 941 O O . ARG A 1 119 ? 4.333 19.145 14.827 1.00 50.12 119 ARG A O 1
ATOM 948 N N . GLY A 1 120 ? 4.046 18.011 12.906 1.00 50.84 120 GLY A N 1
ATOM 949 C CA . GLY A 1 120 ? 5.453 18.111 12.485 1.00 50.84 120 GLY A CA 1
ATOM 950 C C . GLY A 1 120 ? 5.786 18.579 11.061 1.00 50.84 120 GLY A C 1
ATOM 951 O O . GLY A 1 120 ? 6.956 18.873 10.827 1.00 50.84 120 GLY A O 1
ATOM 952 N N . ASP A 1 121 ? 4.846 18.684 10.112 1.00 49.25 121 ASP A N 1
ATOM 953 C CA . ASP A 1 121 ? 5.197 18.897 8.688 1.00 49.25 121 ASP A CA 1
ATOM 954 C C . ASP A 1 121 ? 4.679 20.218 8.079 1.00 49.25 121 ASP A C 1
ATOM 956 O O . ASP A 1 121 ? 4.057 20.245 7.024 1.00 49.25 121 ASP A O 1
ATOM 960 N N . ASP A 1 122 ? 4.999 21.355 8.707 1.00 49.72 122 ASP A N 1
ATOM 961 C CA . ASP A 1 122 ? 4.811 22.703 8.123 1.00 49.72 122 ASP A CA 1
ATOM 962 C C . ASP A 1 122 ? 6.039 23.208 7.330 1.00 49.72 122 ASP A C 1
ATOM 964 O O . ASP A 1 122 ? 6.142 24.379 6.958 1.00 49.72 122 ASP A O 1
ATOM 968 N N . LYS A 1 123 ? 7.028 22.347 7.045 1.00 48.50 123 LYS A N 1
ATOM 969 C CA . LYS A 1 123 ? 8.346 22.791 6.550 1.00 48.50 123 LYS A CA 1
ATOM 970 C C . LYS A 1 123 ? 8.855 22.099 5.287 1.00 48.50 123 LYS A C 1
ATOM 972 O O . LYS A 1 123 ? 10.055 21.859 5.173 1.00 48.50 123 LYS A O 1
ATOM 977 N N . LYS A 1 124 ? 8.019 21.848 4.267 1.00 46.91 124 LYS A N 1
ATOM 978 C CA . LYS A 1 124 ? 8.586 21.545 2.929 1.00 46.91 124 LYS A CA 1
ATOM 979 C C . LYS A 1 124 ? 7.718 21.780 1.691 1.00 46.91 124 LYS A C 1
ATOM 981 O O . LYS A 1 124 ? 7.755 20.985 0.758 1.00 46.91 124 LYS A O 1
ATOM 986 N N . LYS A 1 125 ? 7.051 22.931 1.565 1.00 46.59 125 LYS A N 1
ATOM 987 C CA . LYS A 1 125 ? 6.615 23.428 0.240 1.00 46.59 125 LYS A CA 1
ATOM 988 C C . LYS A 1 125 ? 6.791 24.941 0.090 1.00 46.59 125 LYS A C 1
ATOM 990 O O . LYS A 1 125 ? 5.867 25.690 0.367 1.00 46.59 125 LYS A O 1
ATOM 995 N N . LYS A 1 126 ? 7.961 25.361 -0.417 1.00 47.22 126 LYS A N 1
ATOM 996 C CA . LYS A 1 126 ? 8.161 26.391 -1.473 1.00 47.22 126 LYS A CA 1
ATOM 997 C C . LYS A 1 126 ? 9.622 26.863 -1.500 1.00 47.22 126 LYS A C 1
ATOM 999 O O . LYS A 1 126 ? 9.958 27.950 -1.056 1.00 47.22 126 LYS A O 1
ATOM 1004 N N . GLN A 1 127 ? 10.497 26.071 -2.111 1.00 51.53 127 GLN A N 1
ATOM 1005 C CA . GLN A 1 127 ? 11.732 26.619 -2.672 1.00 51.53 127 GLN A CA 1
ATOM 1006 C C . GLN A 1 127 ? 11.996 25.937 -4.009 1.00 51.53 127 GLN A C 1
ATOM 1008 O O . GLN A 1 127 ? 12.760 24.988 -4.098 1.00 51.53 127 GLN A O 1
ATOM 1013 N N . ARG A 1 128 ? 11.265 26.367 -5.043 1.00 55.84 128 ARG A N 1
ATOM 1014 C CA . ARG A 1 128 ? 11.599 26.125 -6.455 1.00 55.84 128 ARG A CA 1
ATOM 1015 C C . ARG A 1 128 ? 10.811 27.087 -7.346 1.00 55.84 128 ARG A C 1
ATOM 1017 O O . ARG A 1 128 ? 9.805 26.730 -7.946 1.00 55.84 128 ARG A O 1
ATOM 1024 N N . LYS A 1 129 ? 11.311 28.318 -7.443 1.00 50.44 129 LYS A N 1
ATOM 1025 C CA . LYS A 1 129 ? 11.201 29.126 -8.661 1.00 50.44 129 LYS A CA 1
ATOM 1026 C C . LYS A 1 129 ? 12.466 29.981 -8.780 1.00 50.44 129 LYS A C 1
ATOM 1028 O O . LYS A 1 129 ? 12.557 31.063 -8.222 1.00 50.44 129 LYS A O 1
ATOM 1033 N N . LYS A 1 130 ? 13.480 29.410 -9.435 1.00 49.31 130 LYS A N 1
ATOM 1034 C CA . LYS A 1 130 ? 14.533 30.155 -10.131 1.00 49.31 130 LYS A CA 1
ATOM 1035 C C . LYS A 1 130 ? 14.200 30.024 -11.610 1.00 49.31 130 LYS A C 1
ATOM 1037 O O . LYS A 1 130 ? 14.251 28.905 -12.118 1.00 49.31 130 LYS A O 1
ATOM 1042 N N . ARG A 1 131 ? 13.782 31.128 -12.213 1.00 43.56 131 ARG A N 1
ATOM 1043 C CA . ARG A 1 131 ? 14.107 31.643 -13.548 1.00 43.56 131 ARG A CA 1
ATOM 1044 C C . ARG A 1 131 ? 13.371 32.965 -13.692 1.00 43.56 131 ARG A C 1
ATOM 1046 O O . ARG A 1 131 ? 12.173 32.979 -13.329 1.00 43.56 131 ARG A O 1
#

pLDDT: mean 82.91, std 16.65, range [43.56, 96.06]

Secondary structure (DSSP, 8-state):
-------S-SEE----TT--TT-PPEETT--TTEEEEEES-TT-SS-SEEEHHHHHHHHHHHHHHHHHSGGGGGS-HHHHHHHTTSHHHHHHHGGG-B-TTSS-BEEE-SS---TTGGGT--S-S------

Sequence (131 aa):
ARFPAVMENLVSACCVPTGCHLEQVIHMDDLNNTVKVICNNEQCSQGQYMHRLCFDEWESSVLTFLRSTGRARSWSEKQRMQNLWTKKGYDLAYKACGCRCGKGHLRKDLDWTPPAAARGDDKKKKQRKKR

Foldseek 3Di:
DDDPPPPPDQWADAFQPVDAPVPDIDGVVDCPQKFFKDWPPPPDPRRGIHGNVSVVVLVVQLLVQLCPWDPSVPPDSVRQVVCCQPPVNCVRSQVSQQTPVNPTGMGTDPVDDGPVVVVPPPPDPDDDDDD

Solvent-accessible surface area (backbone atoms only — not comparable to full-atom values): 8122 Å² total; per-residue (Å²): 140,83,80,79,83,89,78,84,74,63,57,44,65,51,35,45,67,89,59,61,86,78,80,59,71,43,39,69,90,58,40,72,61,42,40,54,34,40,42,76,32,89,87,56,91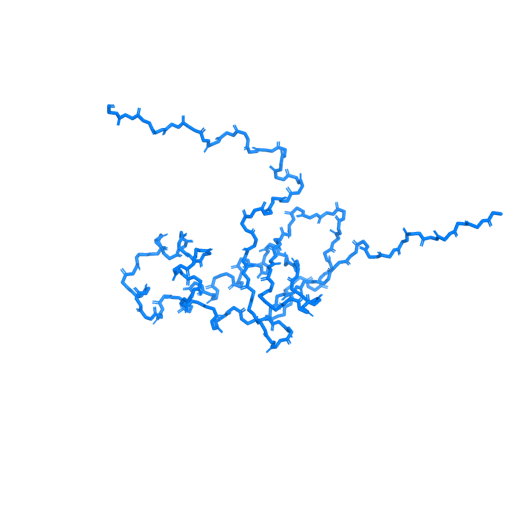,57,42,50,41,24,40,41,68,52,43,53,55,49,49,50,53,33,51,56,53,29,49,75,34,79,78,42,51,79,45,53,72,70,53,47,67,71,30,40,87,35,73,78,33,31,74,67,27,44,86,70,25,54,32,76,76,76,74,34,32,47,41,78,45,86,86,68,70,38,78,64,57,75,77,72,75,92,79,83,88,87,90,84,85,88,131